Protein AF-A0A537DWN2-F1 (afdb_monomer_lite)

Secondary structure (DSSP, 8-state):
--HHHHHHHHHHHTT--HHHHHHHHHHHHHHHHHHHHTTPPPP--

Sequence (45 aa):
MNKADLIEQIAQAAEISKSAAERSLDALVGAVKSSLRKDEMVTLV

pLDDT: mean 92.71, std 5.58, range [61.78, 96.62]

Structure (mmCIF, N/CA/C/O backbone):
data_AF-A0A537DWN2-F1
#
_entry.id   AF-A0A537DWN2-F1
#
loop_
_atom_site.group_PDB
_atom_site.id
_atom_site.type_symbol
_atom_site.label_atom_id
_atom_site.label_alt_id
_atom_site.label_comp_id
_atom_site.label_asym_id
_atom_site.label_entity_id
_at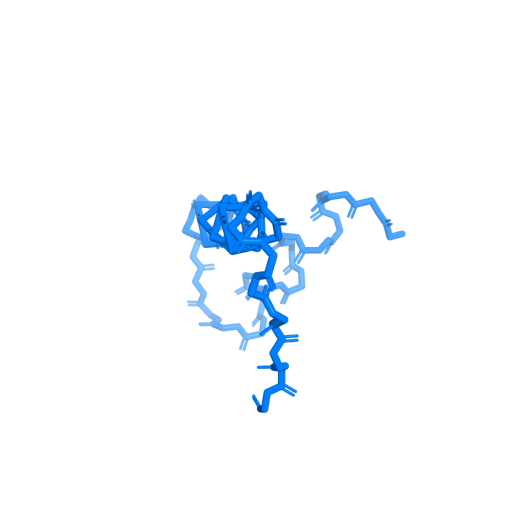om_site.label_seq_id
_atom_site.pdbx_PDB_ins_code
_atom_site.Cartn_x
_atom_site.Cartn_y
_atom_site.Cartn_z
_atom_site.occupancy
_atom_site.B_iso_or_equiv
_atom_site.auth_seq_id
_atom_site.auth_comp_id
_atom_site.auth_asym_id
_atom_site.auth_atom_id
_atom_site.pdbx_PDB_model_num
ATOM 1 N N . MET A 1 1 ? 12.157 -6.353 7.199 1.00 61.78 1 MET A N 1
ATOM 2 C CA . MET A 1 1 ? 10.876 -5.774 6.761 1.00 61.78 1 MET A CA 1
ATOM 3 C C . MET A 1 1 ? 10.708 -4.384 7.357 1.00 61.78 1 MET A C 1
ATOM 5 O O . MET A 1 1 ? 10.032 -4.191 8.360 1.00 61.78 1 MET A O 1
ATOM 9 N N . ASN A 1 2 ? 11.410 -3.422 6.775 1.00 90.44 2 ASN A N 1
ATOM 10 C CA . ASN A 1 2 ? 11.208 -1.993 6.995 1.00 90.44 2 ASN A CA 1
ATOM 11 C C . ASN A 1 2 ? 10.243 -1.444 5.911 1.00 90.44 2 ASN A C 1
ATOM 13 O O . ASN A 1 2 ? 9.770 -2.193 5.055 1.00 90.44 2 ASN A O 1
ATOM 17 N N . LYS A 1 3 ? 9.942 -0.137 5.929 1.00 87.44 3 LYS A N 1
ATOM 18 C CA . LYS A 1 3 ? 9.063 0.494 4.923 1.00 87.44 3 LYS A CA 1
ATOM 19 C C . LYS A 1 3 ? 9.587 0.305 3.489 1.00 87.44 3 LYS A C 1
ATOM 21 O O . LYS A 1 3 ? 8.794 0.063 2.586 1.00 87.44 3 LYS A O 1
ATOM 26 N N . ALA A 1 4 ? 10.901 0.404 3.288 1.00 91.75 4 ALA A N 1
ATOM 27 C CA . ALA A 1 4 ? 11.524 0.267 1.975 1.00 91.75 4 ALA A CA 1
ATOM 28 C C . ALA A 1 4 ? 11.391 -1.163 1.429 1.00 91.75 4 AL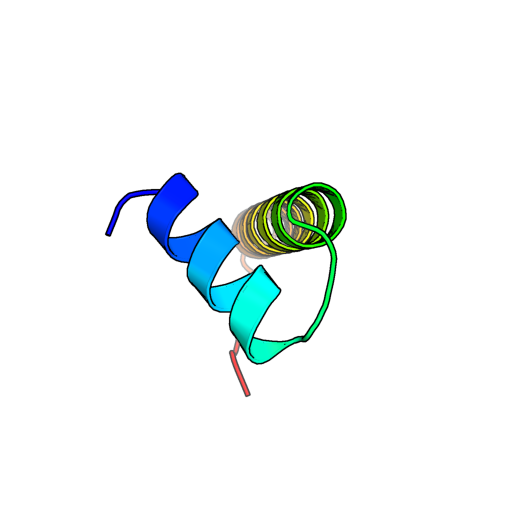A A C 1
ATOM 30 O O . ALA A 1 4 ? 10.990 -1.323 0.280 1.00 91.75 4 ALA A O 1
ATOM 31 N N . ASP A 1 5 ? 11.612 -2.181 2.268 1.00 93.69 5 ASP A N 1
ATOM 32 C CA . ASP A 1 5 ? 11.427 -3.589 1.897 1.00 93.69 5 ASP A CA 1
ATOM 33 C C . ASP A 1 5 ? 9.986 -3.833 1.402 1.00 93.69 5 ASP A C 1
ATOM 35 O O . ASP A 1 5 ? 9.770 -4.510 0.399 1.00 93.69 5 ASP A O 1
ATOM 39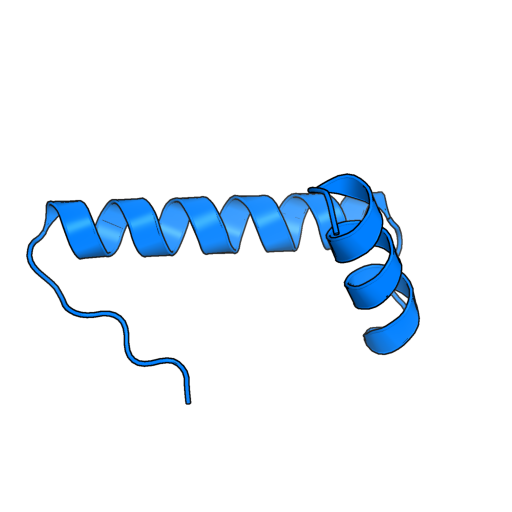 N N . LEU A 1 6 ? 8.989 -3.233 2.069 1.00 93.00 6 LEU A N 1
ATOM 40 C CA . LEU A 1 6 ? 7.578 -3.346 1.687 1.00 93.00 6 LEU A CA 1
ATOM 41 C C . LEU A 1 6 ? 7.283 -2.667 0.339 1.00 93.00 6 LEU A C 1
ATOM 43 O O . LEU A 1 6 ? 6.567 -3.226 -0.488 1.00 93.00 6 LEU A O 1
ATOM 47 N N . ILE A 1 7 ? 7.844 -1.474 0.106 1.00 94.19 7 ILE A N 1
ATOM 48 C CA . ILE A 1 7 ? 7.702 -0.739 -1.163 1.00 94.19 7 ILE A CA 1
ATOM 49 C C . ILE A 1 7 ? 8.291 -1.551 -2.317 1.00 94.19 7 ILE A C 1
ATOM 51 O O . ILE A 1 7 ? 7.687 -1.614 -3.385 1.00 94.19 7 ILE A O 1
ATOM 55 N N . GLU A 1 8 ? 9.446 -2.189 -2.115 1.00 94.75 8 GLU A N 1
ATOM 56 C CA . GLU A 1 8 ? 10.057 -3.033 -3.142 1.00 94.75 8 GLU A CA 1
ATOM 57 C C . GLU A 1 8 ? 9.221 -4.269 -3.460 1.00 94.75 8 GLU A C 1
ATOM 59 O O . GLU A 1 8 ? 9.067 -4.596 -4.635 1.00 94.75 8 GLU A O 1
ATOM 64 N N . GLN A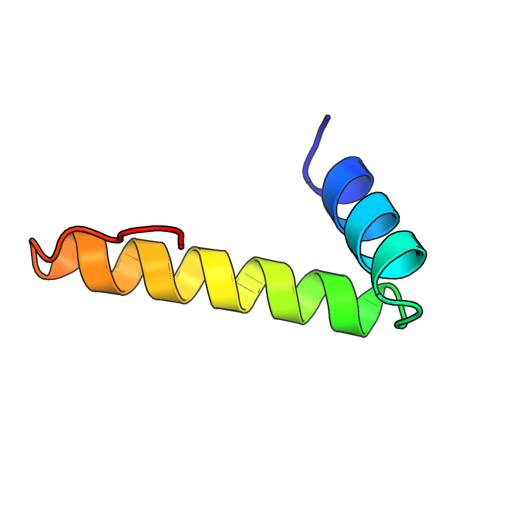 1 9 ? 8.645 -4.919 -2.446 1.00 94.88 9 GLN A N 1
ATOM 65 C CA . GLN A 1 9 ? 7.742 -6.055 -2.642 1.00 94.88 9 GLN A CA 1
ATOM 66 C C . GLN A 1 9 ? 6.475 -5.646 -3.403 1.00 94.88 9 GLN A C 1
ATOM 68 O O . GLN A 1 9 ? 6.088 -6.331 -4.343 1.00 94.88 9 GLN A O 1
ATOM 73 N N . ILE A 1 10 ? 5.864 -4.507 -3.061 1.00 94.06 10 ILE A N 1
ATOM 74 C CA . ILE A 1 10 ? 4.684 -3.983 -3.770 1.00 94.06 10 ILE A CA 1
ATOM 75 C C . ILE A 1 10 ? 5.033 -3.637 -5.221 1.00 94.06 10 ILE A C 1
ATOM 77 O O . ILE A 1 10 ? 4.299 -4.006 -6.132 1.00 94.06 10 ILE A O 1
ATOM 81 N N . ALA A 1 11 ? 6.154 -2.948 -5.446 1.00 96.00 11 ALA A N 1
ATOM 82 C CA . ALA A 1 11 ? 6.601 -2.574 -6.785 1.00 96.00 11 ALA A CA 1
ATOM 83 C C . ALA A 1 11 ? 6.854 -3.805 -7.669 1.00 96.00 11 ALA A C 1
ATOM 85 O O . ALA A 1 11 ? 6.435 -3.819 -8.823 1.00 96.00 11 ALA A O 1
ATOM 86 N N . GLN A 1 12 ? 7.495 -4.843 -7.118 1.00 95.88 12 GLN A N 1
ATOM 87 C CA . GLN A 1 12 ? 7.744 -6.100 -7.827 1.00 95.88 12 GLN A CA 1
ATOM 88 C C . GLN A 1 12 ? 6.456 -6.890 -8.078 1.00 95.88 12 GLN A C 1
ATOM 90 O O . GLN A 1 12 ? 6.239 -7.346 -9.193 1.00 95.88 12 GLN A O 1
ATOM 95 N N . ALA A 1 13 ? 5.593 -7.035 -7.070 1.00 95.25 13 ALA A N 1
ATOM 96 C CA . ALA A 1 13 ? 4.380 -7.846 -7.173 1.00 95.25 13 ALA A CA 1
ATOM 97 C C . ALA A 1 13 ? 3.302 -7.217 -8.069 1.00 95.25 13 ALA A C 1
ATOM 99 O O . ALA A 1 13 ? 2.564 -7.941 -8.729 1.00 95.25 13 ALA A O 1
ATOM 100 N N . ALA A 1 14 ? 3.196 -5.886 -8.079 1.00 94.88 14 ALA A N 1
ATOM 101 C CA . ALA A 1 14 ? 2.205 -5.155 -8.869 1.00 94.88 14 ALA A CA 1
ATOM 102 C C . ALA A 1 14 ? 2.761 -4.610 -10.197 1.00 94.88 14 ALA A C 1
ATOM 104 O O . ALA A 1 14 ? 2.035 -3.925 -10.911 1.00 94.88 14 ALA A O 1
ATOM 105 N N . GLU A 1 15 ? 4.036 -4.871 -10.509 1.00 95.31 15 GLU A N 1
ATOM 106 C CA . GLU A 1 15 ? 4.725 -4.395 -11.720 1.00 95.31 15 GLU A CA 1
ATOM 107 C C . GLU A 1 15 ? 4.625 -2.867 -11.924 1.00 95.31 15 GLU A C 1
ATOM 109 O O . GLU A 1 15 ? 4.485 -2.357 -13.037 1.00 95.31 15 GLU A O 1
ATOM 114 N N . ILE A 1 16 ? 4.716 -2.107 -10.826 1.00 95.75 16 ILE A N 1
ATOM 115 C CA . ILE A 1 16 ? 4.656 -0.637 -10.820 1.00 95.75 16 ILE A CA 1
ATOM 116 C C . ILE A 1 16 ? 5.990 -0.013 -10.404 1.00 95.75 16 ILE A C 1
ATOM 118 O O . ILE A 1 16 ? 6.852 -0.643 -9.794 1.00 95.75 16 ILE A O 1
ATOM 122 N N . SER A 1 17 ? 6.166 1.280 -10.688 1.00 96.62 17 SER A N 1
ATOM 123 C CA . SER A 1 17 ? 7.361 2.005 -10.246 1.00 96.62 17 SER A CA 1
ATOM 124 C C . SER A 1 17 ? 7.439 2.106 -8.716 1.00 96.62 17 SER A C 1
ATOM 126 O O . SER A 1 17 ? 6.414 2.217 -8.038 1.00 96.62 17 SER A O 1
ATOM 128 N N . LYS A 1 18 ? 8.660 2.163 -8.158 1.00 93.38 18 LYS A N 1
ATOM 129 C CA . LYS A 1 18 ? 8.870 2.359 -6.706 1.00 93.38 18 LYS A CA 1
ATOM 130 C C . LYS A 1 18 ? 8.136 3.597 -6.180 1.00 93.38 18 LYS A C 1
ATOM 132 O O . LYS A 1 18 ? 7.541 3.550 -5.113 1.00 93.38 18 LYS A O 1
ATOM 137 N N . SER A 1 19 ? 8.101 4.675 -6.965 1.00 95.75 19 SER A N 1
ATOM 138 C CA . SER A 1 19 ? 7.377 5.908 -6.633 1.00 95.75 19 SER A CA 1
ATOM 139 C C . SER A 1 19 ? 5.860 5.702 -6.578 1.00 95.75 19 SER A C 1
ATOM 141 O O . SER A 1 19 ? 5.175 6.318 -5.767 1.00 95.75 19 SER A O 1
ATOM 143 N N . ALA A 1 20 ? 5.307 4.856 -7.453 1.00 95.69 20 ALA A N 1
ATOM 144 C CA . ALA A 1 20 ? 3.891 4.506 -7.417 1.00 95.69 20 ALA A CA 1
ATOM 145 C C . ALA A 1 20 ? 3.568 3.600 -6.219 1.00 95.69 20 ALA A C 1
ATOM 147 O O . ALA A 1 20 ? 2.562 3.826 -5.546 1.00 95.69 20 ALA A O 1
ATOM 148 N N . ALA A 1 21 ? 4.440 2.637 -5.910 1.00 96.12 21 ALA A N 1
ATOM 149 C CA . ALA A 1 21 ? 4.310 1.771 -4.740 1.00 96.12 21 ALA A CA 1
ATOM 150 C C . ALA A 1 21 ? 4.388 2.560 -3.422 1.00 96.12 21 ALA A C 1
ATOM 152 O O . ALA A 1 21 ? 3.552 2.367 -2.544 1.00 96.12 21 ALA A O 1
ATOM 153 N N . GLU A 1 22 ? 5.325 3.505 -3.308 1.00 95.69 22 GLU A N 1
ATOM 154 C CA . GLU A 1 22 ? 5.448 4.394 -2.148 1.00 95.69 22 GLU A CA 1
ATOM 155 C C . GLU A 1 22 ? 4.171 5.209 -1.919 1.00 95.69 22 GLU A C 1
ATOM 157 O O . GLU A 1 22 ? 3.604 5.170 -0.827 1.00 95.69 22 GLU A O 1
ATOM 162 N N . ARG A 1 23 ? 3.656 5.869 -2.967 1.00 95.75 23 ARG A N 1
ATOM 163 C CA . ARG A 1 23 ? 2.393 6.621 -2.882 1.00 95.75 23 ARG A CA 1
ATOM 164 C C . ARG A 1 23 ? 1.212 5.739 -2.491 1.00 95.75 23 ARG A C 1
ATOM 166 O O . ARG A 1 23 ? 0.360 6.176 -1.724 1.00 95.75 23 ARG A O 1
ATOM 173 N N . SER A 1 24 ? 1.155 4.516 -3.012 1.00 95.00 24 SER A N 1
ATOM 174 C CA . SER A 1 24 ? 0.081 3.566 -2.701 1.00 95.00 24 SER A CA 1
ATOM 175 C C . SER A 1 24 ? 0.133 3.132 -1.235 1.00 95.00 24 SER A C 1
ATOM 177 O O . SER A 1 24 ? -0.896 3.104 -0.561 1.00 95.00 24 SER A O 1
ATOM 179 N N . LEU A 1 2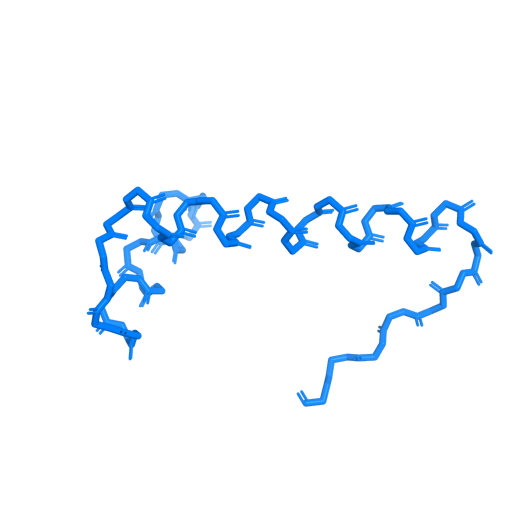5 ? 1.336 2.869 -0.714 1.00 93.44 25 LEU A N 1
ATOM 180 C CA . LEU A 1 25 ? 1.543 2.531 0.691 1.00 93.44 25 LEU A CA 1
ATOM 181 C C . LEU A 1 25 ? 1.189 3.705 1.615 1.00 93.44 25 LEU A C 1
ATOM 183 O O . LEU A 1 25 ? 0.515 3.511 2.626 1.00 93.44 25 LEU A O 1
ATOM 187 N N . ASP A 1 26 ? 1.591 4.925 1.262 1.00 94.44 26 ASP A N 1
ATOM 188 C CA . ASP A 1 26 ? 1.264 6.117 2.047 1.00 94.44 26 ASP A CA 1
ATOM 189 C C . ASP A 1 26 ? -0.241 6.416 2.041 1.00 94.44 26 ASP A C 1
ATOM 191 O O . ASP A 1 26 ? -0.807 6.740 3.089 1.00 94.44 26 ASP A O 1
ATOM 195 N N . ALA A 1 27 ? -0.912 6.241 0.899 1.00 95.94 27 ALA A N 1
ATOM 196 C CA . ALA A 1 27 ? -2.362 6.367 0.796 1.00 95.94 27 ALA A CA 1
ATOM 197 C C . ALA A 1 27 ? -3.093 5.330 1.664 1.00 95.94 27 ALA A C 1
ATOM 199 O O . ALA A 1 27 ? -4.011 5.696 2.398 1.00 95.94 27 ALA A O 1
ATOM 200 N N . LEU A 1 28 ? -2.652 4.066 1.649 1.00 94.00 28 LEU A N 1
ATOM 201 C CA . LEU A 1 28 ? -3.196 3.004 2.501 1.00 94.00 28 LEU A CA 1
ATOM 202 C C . LEU A 1 28 ? -3.059 3.363 3.986 1.00 94.00 28 LEU A C 1
ATOM 204 O O . LEU A 1 28 ? -4.036 3.331 4.733 1.00 94.00 28 LEU A O 1
ATOM 208 N N . VAL A 1 29 ? -1.857 3.756 4.414 1.00 94.00 29 VAL A N 1
ATOM 209 C CA . VAL A 1 29 ? -1.596 4.151 5.806 1.00 94.00 29 VAL A CA 1
ATOM 210 C C . VAL A 1 29 ? -2.443 5.364 6.200 1.00 94.00 29 VAL A C 1
ATOM 212 O O . VAL A 1 29 ? -2.963 5.416 7.316 1.00 94.00 29 VAL A O 1
ATOM 215 N N . GLY A 1 30 ? -2.602 6.338 5.302 1.00 95.19 30 GLY A N 1
ATOM 216 C CA . GLY A 1 30 ? -3.461 7.502 5.506 1.00 95.19 30 GLY A CA 1
ATOM 217 C C . GLY A 1 30 ? -4.934 7.128 5.680 1.00 95.19 30 GLY A C 1
ATOM 218 O O . GLY A 1 30 ? -5.572 7.592 6.626 1.00 95.19 30 GLY A O 1
ATOM 219 N N . ALA A 1 31 ? -5.454 6.252 4.819 1.00 94.75 31 ALA A N 1
ATOM 220 C CA . ALA A 1 31 ? -6.830 5.770 4.883 1.00 94.75 31 ALA A CA 1
ATOM 221 C C . ALA A 1 31 ? -7.103 5.007 6.186 1.00 94.75 31 ALA A C 1
ATOM 223 O O . ALA A 1 31 ? -8.048 5.341 6.896 1.00 94.75 31 ALA A O 1
ATOM 224 N N . VAL A 1 32 ? -6.221 4.074 6.565 1.00 94.56 32 VAL A N 1
ATOM 225 C CA . VAL A 1 32 ? -6.344 3.315 7.821 1.00 94.56 32 VAL A CA 1
ATOM 226 C C . VAL A 1 32 ? -6.328 4.251 9.028 1.00 94.56 32 VAL A C 1
ATOM 228 O O . VAL A 1 32 ? -7.196 4.163 9.892 1.00 94.56 32 VAL A O 1
ATOM 231 N N . LYS A 1 33 ? -5.392 5.208 9.076 1.00 94.88 33 LYS A N 1
ATOM 232 C CA . LYS A 1 33 ? -5.353 6.216 10.147 1.00 94.88 33 LYS A CA 1
ATOM 233 C C . LYS A 1 33 ? -6.635 7.047 10.204 1.00 94.88 33 LYS A C 1
ATOM 235 O O . LYS A 1 33 ? -7.069 7.396 11.297 1.00 94.88 33 LYS A O 1
ATOM 240 N N . SER A 1 34 ? -7.209 7.397 9.055 1.00 95.50 34 SER A N 1
ATOM 241 C CA . SER A 1 34 ? -8.445 8.179 8.969 1.00 95.50 34 SER A CA 1
ATOM 242 C C . SER A 1 34 ? -9.658 7.393 9.476 1.00 95.50 34 SER A C 1
ATOM 244 O O . SER A 1 34 ? -10.402 7.918 10.298 1.00 95.50 34 SER A O 1
ATOM 246 N N . SER A 1 35 ? -9.821 6.132 9.065 1.00 94.56 35 SER A N 1
ATOM 247 C CA . SER A 1 35 ? -10.909 5.268 9.549 1.00 94.56 35 SER A CA 1
ATOM 248 C C . SER A 1 35 ? -10.799 4.992 11.046 1.00 94.56 35 SER A C 1
ATOM 250 O O . SER A 1 35 ? -11.762 5.209 11.773 1.00 94.56 35 SER A O 1
ATOM 252 N N . LEU A 1 36 ? -9.604 4.656 11.546 1.00 92.69 36 LEU A N 1
ATOM 253 C CA . LEU A 1 36 ? -9.406 4.430 12.983 1.00 92.69 36 LEU A CA 1
ATOM 254 C C . LEU A 1 36 ? -9.691 5.684 13.825 1.00 92.69 36 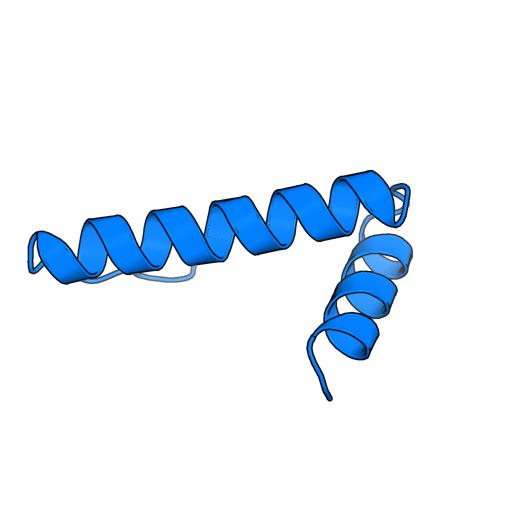LEU A C 1
ATOM 256 O O . LEU A 1 36 ? -10.175 5.578 14.945 1.00 92.69 36 LEU A O 1
ATOM 260 N N . ARG A 1 37 ? -9.438 6.890 13.294 1.00 93.69 37 ARG A N 1
ATOM 261 C CA . ARG A 1 37 ? -9.817 8.151 13.963 1.00 93.69 37 ARG A CA 1
ATOM 262 C C . ARG A 1 37 ? -11.329 8.353 14.064 1.00 93.69 37 ARG A C 1
ATOM 264 O O . ARG A 1 37 ? -11.763 9.101 14.932 1.00 93.69 37 ARG A O 1
ATOM 271 N N . LYS A 1 38 ? -12.104 7.741 13.171 1.00 94.00 38 LYS A N 1
ATOM 272 C CA . LYS A 1 38 ? -13.572 7.775 13.166 1.00 94.00 38 LYS A CA 1
ATOM 273 C C . LYS A 1 38 ? -14.194 6.618 13.953 1.00 94.00 38 LYS A C 1
ATOM 275 O O . LYS A 1 38 ? -15.408 6.470 13.915 1.00 94.00 38 LYS A O 1
ATOM 280 N N . ASP A 1 39 ? -13.372 5.819 14.635 1.00 90.81 39 ASP A N 1
ATOM 281 C CA . ASP A 1 39 ? -13.785 4.579 15.306 1.00 90.81 39 ASP A CA 1
ATOM 282 C C . ASP A 1 39 ? -14.397 3.546 14.332 1.00 90.81 39 ASP A C 1
ATOM 284 O O . ASP A 1 39 ? -15.157 2.654 14.706 1.00 90.81 39 ASP A O 1
ATOM 288 N N . GLU A 1 40 ? -14.055 3.663 13.043 1.00 92.06 40 GLU A N 1
ATOM 289 C CA . GLU A 1 40 ? -14.452 2.726 11.996 1.00 92.06 40 GLU A CA 1
ATOM 290 C C . GLU A 1 40 ? -13.393 1.621 11.884 1.00 92.06 40 GLU A C 1
ATOM 292 O O . GLU A 1 40 ? -12.212 1.883 11.623 1.00 92.06 40 GLU A O 1
ATOM 297 N N . MET A 1 41 ? -13.810 0.364 12.055 1.00 88.56 41 MET A N 1
ATOM 298 C CA . MET A 1 41 ? -12.922 -0.784 11.865 1.00 88.56 41 MET A CA 1
ATOM 299 C C . MET A 1 41 ? -12.603 -0.989 10.382 1.00 88.56 41 MET A C 1
ATOM 301 O O . MET A 1 41 ? -13.494 -1.018 9.535 1.00 88.56 41 MET A O 1
ATOM 305 N N . VAL A 1 42 ? -11.321 -1.188 10.073 1.00 89.50 42 VAL A N 1
ATOM 306 C CA . VAL A 1 42 ? -10.862 -1.529 8.723 1.00 89.50 42 VAL A CA 1
ATOM 307 C C . VAL A 1 42 ? -10.801 -3.047 8.583 1.00 89.50 42 VAL A C 1
ATOM 309 O O . VAL A 1 42 ? -10.016 -3.704 9.265 1.00 89.50 42 VAL A O 1
ATOM 312 N N . THR A 1 43 ? -11.599 -3.606 7.676 1.00 90.25 43 THR A N 1
ATOM 313 C CA . THR A 1 43 ? -11.512 -5.017 7.279 1.00 90.25 43 THR A CA 1
ATOM 314 C C . THR A 1 43 ? -10.688 -5.129 6.001 1.00 90.25 43 THR A C 1
ATOM 316 O O . THR A 1 43 ? -11.058 -4.565 4.975 1.00 90.25 43 THR A O 1
ATOM 319 N N . LEU A 1 44 ? -9.563 -5.843 6.065 1.00 84.31 44 LEU A N 1
ATOM 320 C CA . LEU A 1 44 ? -8.778 -6.208 4.885 1.00 84.31 44 LEU A CA 1
ATOM 321 C C . LEU A 1 44 ? -9.378 -7.490 4.295 1.00 84.31 44 LEU A C 1
ATOM 323 O O . LEU A 1 44 ? -9.265 -8.549 4.915 1.00 84.31 44 LEU A O 1
ATOM 327 N N . VAL A 1 45 ? -10.053 -7.359 3.150 1.00 81.75 45 VAL A N 1
ATOM 328 C CA . VAL A 1 45 ? -10.599 -8.465 2.341 1.00 81.75 45 VAL A CA 1
ATOM 329 C C . VAL A 1 45 ? -9.744 -8.726 1.113 1.00 81.75 45 VAL A C 1
ATOM 331 O O . VAL A 1 45 ? -9.119 -7.759 0.621 1.00 81.75 45 VAL A O 1
#

Radius of gyration: 12.05 Å; chains: 1; bounding box: 26×17×27 Å

Foldseek 3Di:
DDPQVQLVVQCVVVVHDSVVSNVVVVVVVVVCVVCVVVVHDDDDD